Protein AF-A0A251VFN9-F1 (afdb_monomer_lite)

Fo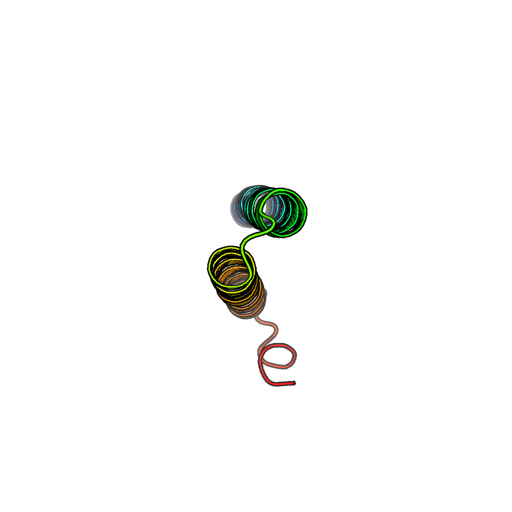ldseek 3Di:
DPPVVVVLVVLVVVLVVLLVVLVVQLVPDPDVVSNVVSVVSNLVSVLVNCVVVVVPPPNPD

Organism: Helianthus annuus (NCBI:txid4232)

Sequence (61 aa):
MELPGLILDIHFVFFGLGLILGGMGVVLLASPIYSAFSLGLVFVCISLFDILLNSHFVAAA

Secondary structure (DSSP, 8-state):
--HHHHHHHHHHHHHHHHHHHHHHHHHH---HHHHHHHHHHHHHHHHHHHHHTT-TTTTT-

Structure (mmCIF, N/CA/C/O backbone):
data_AF-A0A251VFN9-F1
#
_entry.id   AF-A0A251VFN9-F1
#
loop_
_atom_site.group_PDB
_atom_site.id
_atom_site.type_symbol
_atom_site.label_atom_id
_atom_site.label_alt_id
_atom_site.label_comp_id
_atom_site.label_asym_id
_atom_site.label_entity_id
_atom_site.label_seq_id
_atom_site.pdbx_PDB_ins_code
_atom_site.Cartn_x
_atom_site.Cartn_y
_atom_site.Cartn_z
_atom_site.occupancy
_atom_site.B_iso_or_equiv
_atom_site.auth_seq_id
_atom_site.auth_comp_id
_atom_site.auth_asym_id
_atom_site.auth_atom_id
_atom_site.pdbx_PDB_model_num
ATOM 1 N N . MET A 1 1 ? -21.978 6.659 20.007 1.00 54.09 1 MET A N 1
ATOM 2 C CA . MET A 1 1 ? -21.185 5.479 19.601 1.00 54.09 1 MET A CA 1
ATOM 3 C C . MET A 1 1 ? -20.949 5.571 18.099 1.00 54.09 1 MET A C 1
ATOM 5 O O . MET A 1 1 ? -21.704 4.955 17.375 1.00 54.09 1 MET A O 1
ATOM 9 N N . GLU A 1 2 ? -20.002 6.379 17.607 1.00 54.91 2 GLU A N 1
ATOM 10 C CA . GLU A 1 2 ? -19.825 6.552 16.137 1.00 54.91 2 GLU A CA 1
ATOM 11 C C . GLU A 1 2 ? -18.376 6.855 15.703 1.00 54.91 2 GLU A C 1
ATOM 13 O O . GLU A 1 2 ? -18.066 6.869 14.519 1.00 54.91 2 GLU A O 1
ATOM 18 N N . LEU A 1 3 ? -17.453 7.050 16.649 1.00 59.53 3 LEU A N 1
ATOM 19 C CA . LEU A 1 3 ? -16.077 7.443 16.344 1.00 59.53 3 LEU A CA 1
ATOM 20 C C . LEU A 1 3 ? -15.221 6.361 15.634 1.00 59.53 3 LEU A C 1
ATOM 22 O O . LEU A 1 3 ? -14.451 6.738 14.753 1.00 59.53 3 LEU A O 1
ATOM 26 N N . PRO A 1 4 ? -15.331 5.042 15.924 1.00 61.12 4 PRO A N 1
ATOM 27 C CA . PRO A 1 4 ? -14.440 4.056 15.301 1.00 61.12 4 PRO A CA 1
ATOM 28 C C . PRO A 1 4 ? -14.779 3.754 13.832 1.00 61.12 4 PRO A C 1
ATOM 30 O O . PRO A 1 4 ? -13.886 3.384 13.077 1.00 61.12 4 PRO A O 1
ATOM 33 N N . GLY A 1 5 ? -16.034 3.949 13.406 1.00 69.75 5 GLY A N 1
ATOM 34 C CA . GLY A 1 5 ? -16.439 3.708 12.016 1.00 69.75 5 GLY A CA 1
ATOM 35 C C . GLY A 1 5 ? -15.812 4.705 11.040 1.00 69.75 5 GLY A C 1
ATOM 36 O O . GLY A 1 5 ? -15.289 4.310 10.004 1.00 69.75 5 GLY A O 1
ATOM 37 N N . LEU A 1 6 ? -15.783 5.991 11.409 1.00 72.25 6 LEU A N 1
ATOM 38 C CA . LEU A 1 6 ? -15.253 7.054 10.552 1.00 72.25 6 LEU A CA 1
ATOM 39 C C . LEU A 1 6 ? -13.723 6.995 10.414 1.00 72.25 6 LEU A C 1
ATOM 41 O O . LEU A 1 6 ? -13.193 7.224 9.330 1.00 72.25 6 LEU A O 1
ATOM 45 N N . ILE A 1 7 ? -13.004 6.669 11.497 1.00 76.88 7 ILE A N 1
ATOM 46 C CA . ILE A 1 7 ? -11.540 6.522 11.448 1.00 76.88 7 ILE A CA 1
ATOM 47 C C . ILE A 1 7 ? -11.145 5.395 10.487 1.00 76.88 7 ILE A C 1
ATOM 49 O O . ILE A 1 7 ? -10.193 5.567 9.725 1.00 76.88 7 ILE A O 1
ATOM 53 N N . LEU A 1 8 ? -11.866 4.270 10.503 1.00 76.12 8 LEU A N 1
ATOM 54 C CA . LEU A 1 8 ? -11.579 3.141 9.619 1.00 76.12 8 LEU A CA 1
ATOM 55 C C . LEU A 1 8 ? -11.857 3.493 8.150 1.00 76.12 8 LEU A C 1
ATOM 57 O O . LEU A 1 8 ? -11.039 3.190 7.284 1.00 76.12 8 LEU A O 1
ATOM 61 N N . ASP A 1 9 ? -12.964 4.187 7.884 1.00 78.25 9 ASP A N 1
ATOM 62 C CA . ASP A 1 9 ? -13.374 4.584 6.533 1.00 78.25 9 ASP A CA 1
ATOM 63 C C . ASP A 1 9 ? -12.376 5.568 5.886 1.00 78.25 9 ASP A C 1
ATOM 65 O O . ASP A 1 9 ? -11.937 5.372 4.751 1.00 78.25 9 ASP A O 1
ATOM 69 N N . ILE A 1 10 ? -11.895 6.562 6.647 1.00 79.56 10 ILE A N 1
ATOM 70 C CA . ILE A 1 10 ? -10.879 7.523 6.179 1.00 79.56 10 ILE A CA 1
ATOM 71 C C . ILE A 1 10 ? -9.543 6.824 5.884 1.00 79.56 10 ILE A C 1
ATOM 73 O O . ILE A 1 10 ? -8.904 7.124 4.871 1.00 79.56 10 ILE A O 1
ATOM 77 N N . HIS A 1 11 ? -9.116 5.885 6.737 1.00 75.56 11 HIS A N 1
ATOM 78 C CA . HIS A 1 11 ? -7.889 5.120 6.496 1.00 75.56 11 HIS A CA 1
ATOM 79 C C . HIS A 1 11 ? -8.015 4.245 5.253 1.00 75.56 11 HIS A C 1
ATOM 81 O O . HIS A 1 11 ? -7.088 4.235 4.449 1.00 75.56 11 HIS A O 1
ATOM 87 N N . PHE A 1 12 ? -9.155 3.575 5.058 1.00 76.69 12 PHE A N 1
ATOM 88 C CA . PHE A 1 12 ? -9.433 2.759 3.876 1.00 76.69 12 PHE A CA 1
ATOM 89 C C . PHE A 1 12 ? -9.356 3.580 2.580 1.00 76.69 12 PHE A C 1
ATOM 91 O O . PHE A 1 12 ? -8.702 3.168 1.619 1.00 76.69 12 PHE A O 1
ATOM 98 N N . VAL A 1 13 ? -9.948 4.779 2.567 1.00 81.69 13 VAL A N 1
ATOM 99 C CA . VAL A 1 13 ? -9.905 5.698 1.416 1.00 81.69 13 VAL A CA 1
ATOM 100 C C . VAL A 1 13 ? -8.486 6.191 1.128 1.00 81.69 13 VAL A C 1
ATOM 102 O O . VAL A 1 13 ? -8.053 6.176 -0.027 1.00 81.69 13 VAL A O 1
ATOM 105 N N . PHE A 1 14 ? -7.737 6.591 2.160 1.00 79.56 14 PHE A N 1
ATOM 106 C CA . PHE A 1 14 ? -6.342 7.023 2.015 1.00 79.56 14 PHE A CA 1
ATOM 107 C C . PHE A 1 14 ? -5.470 5.904 1.429 1.00 79.56 14 PHE A C 1
ATOM 109 O O . PHE A 1 14 ? -4.614 6.131 0.572 1.00 79.56 14 PHE A O 1
ATOM 116 N N . PHE A 1 15 ? -5.755 4.674 1.845 1.00 76.50 15 PHE A N 1
ATOM 117 C CA . PHE A 1 15 ? -5.088 3.479 1.372 1.00 76.50 15 PHE A CA 1
ATOM 118 C C . PHE A 1 15 ? -5.383 3.122 -0.076 1.00 76.50 15 PHE A C 1
ATOM 120 O O . PHE A 1 15 ? -4.461 2.853 -0.848 1.00 76.50 15 PHE A O 1
ATOM 127 N N . GLY A 1 16 ? -6.663 3.143 -0.452 1.00 82.94 16 GLY A N 1
ATOM 128 C CA . GLY A 1 16 ? -7.095 2.894 -1.823 1.00 82.94 16 GLY A CA 1
ATOM 129 C C . GLY A 1 16 ? -6.468 3.891 -2.797 1.00 82.94 16 GLY A C 1
ATOM 130 O O . GLY A 1 16 ? -6.017 3.502 -3.873 1.00 82.94 16 GLY A O 1
ATOM 131 N N . LEU A 1 17 ? -6.345 5.158 -2.390 1.00 82.88 17 LEU A N 1
ATOM 132 C CA . LEU A 1 17 ? -5.656 6.188 -3.169 1.00 82.88 17 LEU A CA 1
ATOM 133 C C . LEU A 1 17 ? -4.154 5.915 -3.312 1.00 82.88 17 LEU A C 1
ATOM 135 O O . LEU A 1 17 ? -3.629 6.055 -4.415 1.00 82.88 17 LEU A O 1
ATOM 139 N N . GLY A 1 18 ? -3.468 5.488 -2.246 1.00 82.00 18 GLY A N 1
ATOM 140 C CA . GLY A 1 18 ? -2.050 5.109 -2.304 1.00 82.00 18 GLY A CA 1
ATOM 141 C C . GLY A 1 18 ? -1.789 3.931 -3.250 1.00 82.00 18 GLY A C 1
ATOM 142 O O . GLY A 1 18 ? -0.844 3.962 -4.039 1.00 82.00 18 GLY A O 1
ATOM 143 N N . LEU A 1 19 ? -2.678 2.935 -3.237 1.00 81.94 19 LEU A N 1
ATOM 144 C CA . LEU A 1 19 ? -2.632 1.766 -4.120 1.00 81.94 19 LEU A CA 1
ATOM 145 C C . LEU A 1 19 ? -2.881 2.138 -5.588 1.00 81.94 19 LEU A C 1
ATOM 147 O O . LEU A 1 19 ? -2.145 1.694 -6.466 1.00 81.94 19 LEU A O 1
ATOM 151 N N . ILE A 1 20 ? -3.878 2.985 -5.860 1.00 82.75 20 ILE A N 1
ATOM 152 C CA . ILE A 1 20 ? -4.181 3.474 -7.214 1.00 82.75 20 ILE A CA 1
ATOM 153 C C . ILE A 1 20 ? -3.038 4.344 -7.744 1.00 82.75 20 ILE A C 1
ATOM 155 O O . ILE A 1 20 ? -2.619 4.179 -8.889 1.00 82.75 20 ILE A O 1
ATOM 159 N N . LEU A 1 21 ? -2.495 5.241 -6.919 1.00 80.94 21 LEU A N 1
ATOM 160 C CA . L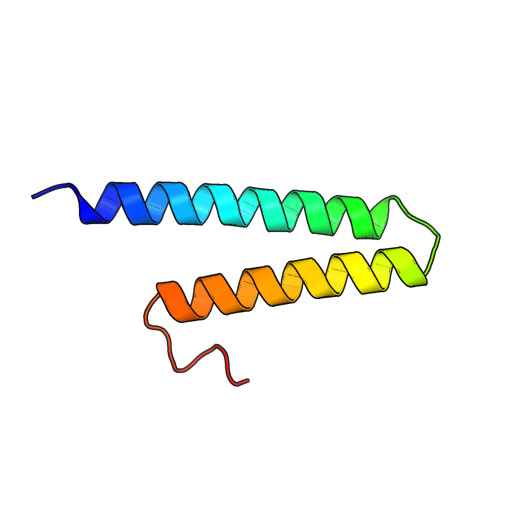EU A 1 21 ? -1.395 6.118 -7.311 1.00 80.94 21 LEU A CA 1
ATOM 161 C C . LEU A 1 21 ? -0.097 5.327 -7.550 1.00 80.94 21 LEU A C 1
ATOM 163 O O . LEU A 1 21 ? 0.601 5.587 -8.531 1.00 80.94 21 LEU A O 1
ATOM 167 N N . GLY A 1 22 ? 0.192 4.324 -6.713 1.00 80.06 22 GLY A N 1
ATOM 168 C CA . GLY A 1 22 ? 1.303 3.390 -6.917 1.00 80.06 22 GLY A CA 1
ATOM 169 C C . GLY A 1 22 ? 1.116 2.509 -8.158 1.00 80.06 22 GLY A C 1
ATOM 170 O O . GLY A 1 22 ? 2.024 2.379 -8.974 1.00 80.06 22 GLY A O 1
ATOM 171 N N . GLY A 1 23 ? -0.086 1.974 -8.379 1.00 77.06 23 GLY A N 1
ATOM 172 C CA . GLY A 1 23 ? -0.407 1.162 -9.557 1.00 77.06 23 GLY A CA 1
ATOM 173 C C . GLY A 1 23 ? -0.308 1.940 -10.872 1.00 77.06 23 GLY A C 1
ATOM 174 O O . GLY A 1 23 ? 0.264 1.446 -11.844 1.00 77.06 23 GLY A O 1
ATOM 175 N N . MET A 1 24 ? -0.785 3.188 -10.904 1.00 77.12 24 MET A N 1
ATOM 176 C CA . MET A 1 24 ? -0.593 4.062 -12.066 1.00 77.12 24 MET A CA 1
ATOM 177 C C . MET A 1 24 ? 0.886 4.403 -12.290 1.00 77.12 24 MET A C 1
ATOM 179 O O . MET A 1 24 ? 1.325 4.462 -13.438 1.00 77.12 24 MET A O 1
ATOM 183 N N . GLY A 1 25 ? 1.667 4.575 -11.218 1.00 75.44 25 GLY A N 1
ATOM 184 C CA . GLY A 1 25 ? 3.112 4.808 -11.294 1.00 75.44 25 GLY A CA 1
ATOM 185 C C . GLY A 1 25 ? 3.887 3.643 -11.920 1.00 75.44 25 GLY A C 1
ATOM 186 O O . GLY A 1 25 ? 4.799 3.874 -12.712 1.00 75.44 25 GLY A O 1
ATOM 187 N N . VAL A 1 26 ? 3.485 2.401 -11.628 1.00 68.94 26 VAL A N 1
ATOM 188 C CA . VAL A 1 26 ? 4.047 1.176 -12.228 1.00 68.94 26 VAL A CA 1
ATOM 189 C C . VAL A 1 26 ? 3.785 1.100 -13.735 1.00 68.94 26 VAL A C 1
ATOM 191 O O . VAL A 1 26 ? 4.678 0.730 -14.490 1.00 68.94 26 VAL A O 1
ATOM 194 N N . VAL A 1 27 ? 2.582 1.464 -14.188 1.00 70.25 27 VAL A N 1
ATOM 195 C CA . VAL A 1 27 ? 2.199 1.361 -15.610 1.00 70.25 27 VAL A CA 1
ATOM 196 C C . VAL A 1 27 ? 2.792 2.494 -16.453 1.00 70.25 27 VAL A C 1
ATOM 198 O O . VAL A 1 27 ? 3.126 2.283 -17.618 1.00 70.25 27 VAL A O 1
ATOM 201 N N . LEU A 1 28 ? 2.927 3.698 -15.890 1.00 65.19 28 LEU A N 1
ATOM 202 C CA . LEU A 1 28 ? 3.334 4.880 -16.652 1.00 65.19 28 LEU A CA 1
ATOM 203 C C . LEU A 1 28 ? 4.860 5.010 -16.814 1.00 65.19 28 LEU A C 1
ATOM 205 O O . LEU A 1 28 ? 5.314 5.670 -17.750 1.00 65.19 28 LEU A O 1
ATOM 209 N N . LEU A 1 29 ? 5.664 4.394 -15.937 1.00 62.22 29 LEU A N 1
ATOM 210 C CA . LEU A 1 29 ? 7.125 4.472 -16.012 1.00 62.22 29 LEU A CA 1
ATOM 211 C C . LEU A 1 29 ? 7.742 3.215 -16.641 1.00 62.22 29 LEU A C 1
ATOM 213 O O . LEU A 1 29 ? 7.907 2.188 -15.993 1.00 62.22 29 LEU A O 1
ATOM 217 N N . ALA A 1 30 ? 8.206 3.341 -17.888 1.00 67.06 30 ALA A N 1
ATOM 218 C CA . ALA A 1 30 ? 8.945 2.303 -18.621 1.00 67.06 30 ALA A CA 1
ATOM 219 C C . ALA A 1 30 ? 10.330 1.954 -18.019 1.00 67.06 30 ALA A C 1
ATOM 221 O O . ALA A 1 30 ? 11.043 1.097 -18.538 1.00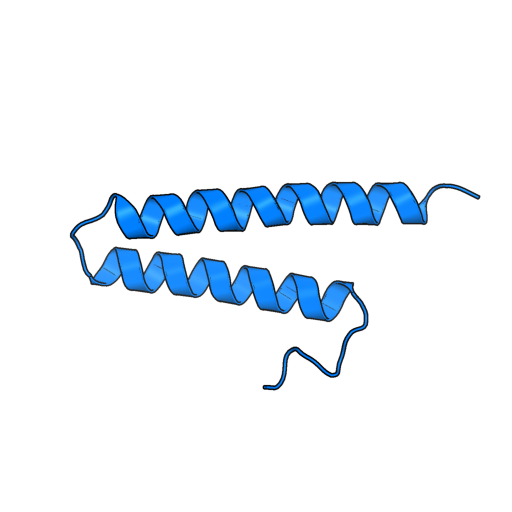 67.06 30 ALA A O 1
ATOM 222 N N . SER A 1 31 ? 10.725 2.624 -16.932 1.00 72.00 31 SER A N 1
ATOM 223 C CA . SER A 1 31 ? 1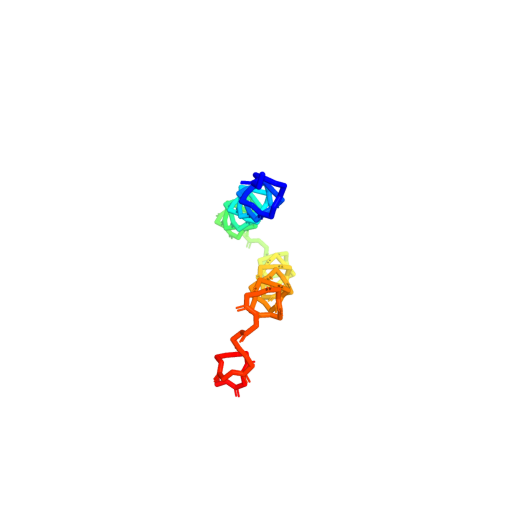1.987 2.418 -16.223 1.00 72.00 31 SER A CA 1
ATOM 224 C C . SER A 1 31 ? 11.819 1.335 -15.141 1.00 72.00 31 SER A C 1
ATOM 226 O O . SER A 1 31 ? 11.190 1.611 -14.114 1.00 72.00 31 SER A O 1
ATOM 228 N N . PRO A 1 32 ? 12.418 0.135 -15.281 1.00 71.19 32 PRO A N 1
ATOM 229 C CA . PRO A 1 32 ? 12.187 -0.992 -14.365 1.00 71.19 32 PRO A CA 1
ATOM 230 C C . PRO A 1 32 ? 12.511 -0.695 -12.890 1.00 71.19 32 PRO A C 1
ATOM 232 O O . PRO A 1 32 ? 11.862 -1.221 -11.992 1.00 71.19 32 PRO A O 1
ATOM 235 N N . ILE A 1 33 ? 13.464 0.204 -12.626 1.00 80.75 33 ILE A N 1
ATOM 236 C CA . ILE A 1 33 ? 13.855 0.627 -11.269 1.00 80.75 33 ILE A CA 1
ATOM 237 C C . ILE A 1 33 ? 12.724 1.376 -10.550 1.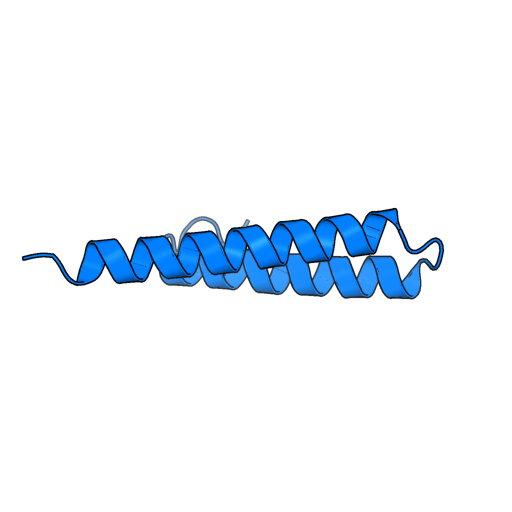00 80.75 33 ILE A C 1
ATOM 239 O O . ILE A 1 33 ? 12.456 1.133 -9.376 1.00 80.75 33 ILE A O 1
ATOM 243 N N . TYR A 1 34 ? 12.031 2.268 -11.254 1.00 75.31 34 TYR A N 1
ATOM 244 C CA . TYR A 1 34 ? 10.937 3.048 -10.677 1.00 75.31 34 TYR A CA 1
ATOM 245 C C . TYR A 1 34 ? 9.668 2.218 -10.510 1.00 75.31 34 TYR A C 1
ATOM 247 O O . TYR A 1 34 ? 8.952 2.385 -9.523 1.00 75.31 34 TYR A O 1
ATOM 255 N N . SER A 1 35 ? 9.419 1.289 -11.435 1.00 73.06 35 SER A N 1
ATOM 256 C CA . SER A 1 35 ? 8.337 0.319 -11.297 1.00 73.06 35 SER A CA 1
ATOM 257 C C . SER A 1 35 ? 8.543 -0.566 -10.063 1.00 73.06 35 SER A C 1
ATOM 259 O O . SER A 1 35 ? 7.595 -0.781 -9.312 1.00 73.06 35 SER A O 1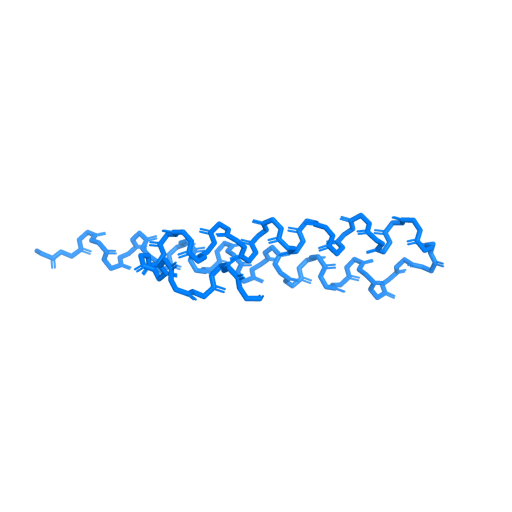
ATOM 261 N N . ALA A 1 36 ? 9.769 -1.039 -9.811 1.00 81.12 36 ALA A N 1
ATOM 262 C CA . ALA A 1 36 ? 10.088 -1.827 -8.620 1.00 81.12 36 ALA A CA 1
ATOM 263 C C . ALA A 1 36 ? 9.945 -1.009 -7.322 1.00 81.12 36 ALA A C 1
ATOM 265 O O . ALA A 1 36 ? 9.401 -1.501 -6.335 1.00 81.12 36 ALA A O 1
ATOM 266 N N . PHE A 1 37 ? 10.374 0.257 -7.332 1.00 78.69 37 PHE A N 1
ATOM 267 C CA . PHE A 1 37 ? 10.225 1.161 -6.189 1.00 78.69 37 PHE A CA 1
ATOM 268 C C . PHE A 1 37 ? 8.752 1.460 -5.862 1.00 78.69 37 PHE A C 1
ATOM 270 O O . PHE A 1 37 ? 8.352 1.429 -4.699 1.00 78.69 37 PHE A O 1
ATOM 277 N N . SER A 1 38 ? 7.924 1.695 -6.884 1.00 78.00 38 SER A N 1
ATOM 278 C CA . SER A 1 38 ? 6.491 1.943 -6.709 1.00 78.00 38 SER A CA 1
ATOM 279 C C . SER A 1 38 ? 5.740 0.697 -6.224 1.00 78.00 38 SER A C 1
ATOM 281 O O . SER A 1 38 ? 4.891 0.808 -5.341 1.00 78.00 38 SER A O 1
ATOM 283 N N . LEU A 1 39 ? 6.126 -0.496 -6.696 1.00 78.69 39 LEU A N 1
ATOM 284 C CA . LEU A 1 39 ? 5.654 -1.777 -6.157 1.00 78.69 39 LEU A CA 1
ATOM 285 C C . LEU A 1 39 ? 6.003 -1.949 -4.671 1.00 78.69 39 LEU A C 1
ATOM 287 O O . LEU A 1 39 ? 5.152 -2.369 -3.892 1.00 78.69 39 LEU A O 1
ATOM 291 N N . GLY A 1 40 ? 7.219 -1.583 -4.254 1.00 84.06 40 GLY A N 1
ATOM 292 C CA . GLY A 1 40 ? 7.615 -1.611 -2.842 1.00 84.06 40 GLY A CA 1
ATOM 293 C C . GLY A 1 40 ? 6.741 -0.713 -1.961 1.00 84.06 40 GLY A C 1
ATOM 294 O O . GLY A 1 40 ? 6.342 -1.118 -0.871 1.00 84.06 40 GLY A O 1
ATOM 295 N N . LEU A 1 41 ? 6.374 0.474 -2.454 1.00 77.25 41 LEU A N 1
ATOM 296 C CA . LEU A 1 41 ? 5.470 1.387 -1.749 1.00 77.25 41 LEU A CA 1
ATOM 297 C C . LEU A 1 41 ? 4.045 0.815 -1.651 1.00 77.25 41 LEU A C 1
ATOM 299 O O . LEU A 1 41 ? 3.419 0.931 -0.601 1.00 77.25 41 LEU A O 1
ATOM 303 N N . VAL A 1 42 ? 3.571 0.116 -2.690 1.00 81.56 42 VAL A N 1
ATOM 304 C CA . VAL A 1 42 ? 2.293 -0.620 -2.667 1.00 81.56 42 VAL A CA 1
ATOM 305 C C . VAL A 1 42 ? 2.304 -1.747 -1.625 1.00 81.56 42 VAL A C 1
ATOM 307 O O . VAL A 1 42 ? 1.315 -1.918 -0.916 1.00 81.56 42 VAL A O 1
ATOM 310 N N . PHE A 1 43 ? 3.411 -2.478 -1.467 1.00 77.56 43 PHE A N 1
ATOM 311 C CA . PHE A 1 43 ? 3.537 -3.507 -0.426 1.00 77.56 43 PHE A CA 1
ATOM 312 C C . PHE A 1 43 ? 3.555 -2.928 0.991 1.00 77.56 43 PHE A C 1
ATOM 314 O O . PHE A 1 43 ? 2.837 -3.425 1.855 1.00 77.56 43 PHE A O 1
ATOM 321 N N . VAL A 1 44 ? 4.321 -1.854 1.227 1.00 81.44 44 VAL A N 1
ATOM 322 C CA . VAL A 1 44 ? 4.332 -1.154 2.526 1.00 81.44 44 VAL A CA 1
ATOM 323 C C . VAL A 1 44 ? 2.946 -0.635 2.861 1.00 81.44 44 VAL A C 1
ATOM 325 O O . VAL A 1 44 ? 2.527 -0.720 4.016 1.00 81.44 44 VAL A O 1
ATOM 328 N N . CYS A 1 45 ? 2.224 -0.148 1.848 1.00 76.88 45 CYS A N 1
ATOM 329 C CA . CYS A 1 45 ? 0.812 0.094 1.985 1.00 76.88 45 CYS A CA 1
ATOM 330 C C . CYS A 1 45 ? 0.141 -1.214 2.466 1.00 76.88 45 CYS A C 1
ATOM 332 O O . CYS A 1 45 ? -0.279 -1.301 3.614 1.00 76.88 45 CYS A O 1
ATOM 334 N N . ILE A 1 46 ? -0.000 -2.251 1.648 1.00 76.81 46 ILE A N 1
ATOM 335 C CA . ILE A 1 46 ? -0.852 -3.409 1.995 1.00 76.81 46 ILE A CA 1
ATOM 336 C C . ILE A 1 46 ? -0.544 -4.001 3.394 1.00 76.81 46 ILE A C 1
ATOM 338 O O . ILE A 1 46 ? -1.474 -4.331 4.129 1.00 76.81 46 ILE A O 1
ATOM 342 N N . SER A 1 47 ? 0.720 -4.024 3.830 1.00 75.12 47 SER A N 1
ATOM 343 C CA . SER A 1 47 ? 1.097 -4.427 5.196 1.00 75.12 47 SER A CA 1
ATOM 344 C C . SER A 1 47 ? 0.530 -3.535 6.310 1.00 75.12 47 SER A C 1
ATOM 346 O O . SER A 1 47 ? 0.099 -4.044 7.342 1.00 75.12 47 SER A O 1
ATOM 348 N N . LEU A 1 48 ? 0.518 -2.212 6.139 1.00 70.69 48 LEU A N 1
ATOM 349 C CA . LEU A 1 48 ? -0.033 -1.284 7.136 1.00 70.69 48 LEU A CA 1
ATOM 350 C C . LEU A 1 48 ? -1.557 -1.458 7.263 1.00 70.69 48 LEU A C 1
ATOM 352 O O . LEU A 1 48 ? -2.099 -1.355 8.362 1.00 70.69 48 LEU A O 1
ATOM 356 N N . PHE A 1 49 ? -2.233 -1.787 6.156 1.00 69.12 49 PHE A N 1
ATOM 357 C CA . PHE A 1 49 ? -3.660 -2.115 6.147 1.00 69.12 49 PHE A CA 1
ATOM 358 C C . PHE A 1 49 ? -3.964 -3.390 6.942 1.00 69.12 49 PHE A C 1
ATOM 360 O O . PHE A 1 49 ? -4.903 -3.412 7.739 1.00 69.12 49 PHE A O 1
ATOM 367 N N . ASP A 1 50 ? -3.136 -4.422 6.778 1.00 68.38 50 ASP A N 1
ATOM 368 C CA . ASP A 1 50 ? -3.291 -5.699 7.478 1.00 68.38 50 ASP A CA 1
ATOM 369 C C . ASP A 1 50 ? -3.098 -5.567 9.001 1.00 68.38 50 ASP A C 1
ATOM 371 O O . ASP A 1 50 ? -3.917 -6.055 9.787 1.00 68.38 50 ASP A O 1
ATOM 375 N N . ILE A 1 51 ? -2.085 -4.798 9.423 1.00 69.12 51 ILE A N 1
ATOM 376 C CA . ILE A 1 51 ? -1.825 -4.495 10.840 1.00 69.12 51 ILE A CA 1
ATOM 377 C C . ILE A 1 51 ? -3.002 -3.730 11.467 1.00 69.12 51 ILE A C 1
ATOM 379 O O . ILE A 1 51 ? -3.394 -4.012 12.600 1.00 69.12 51 ILE A O 1
ATOM 383 N N . LEU A 1 52 ? -3.583 -2.769 10.742 1.00 62.66 52 LEU A N 1
ATOM 384 C CA . LEU A 1 52 ? -4.653 -1.904 11.250 1.00 62.66 52 LEU A CA 1
ATOM 385 C C . LEU A 1 52 ? -6.006 -2.628 11.342 1.00 62.66 52 LEU A C 1
ATOM 387 O O . LEU A 1 52 ? -6.804 -2.326 12.228 1.00 62.66 52 LEU A O 1
ATOM 391 N N . LEU A 1 53 ? -6.247 -3.624 10.483 1.00 61.62 53 LEU A N 1
ATOM 392 C CA . LEU A 1 53 ? -7.452 -4.459 10.511 1.00 61.62 53 LEU A CA 1
ATOM 393 C C . LEU A 1 53 ? -7.441 -5.559 11.587 1.00 61.62 53 LEU A C 1
ATOM 395 O O . LEU A 1 53 ? -8.391 -6.338 11.652 1.00 61.62 53 LEU A O 1
ATOM 399 N N . ASN A 1 54 ? -6.411 -5.636 12.445 1.00 56.66 54 ASN A N 1
ATOM 400 C CA . ASN A 1 54 ? -6.275 -6.688 13.466 1.00 56.66 54 ASN A CA 1
ATOM 401 C C . ASN A 1 54 ? -6.375 -8.103 12.848 1.00 56.66 54 ASN A C 1
ATOM 403 O O . ASN A 1 54 ? -6.846 -9.059 13.466 1.00 56.66 54 ASN A O 1
ATOM 407 N N . SER A 1 55 ? -5.934 -8.236 11.599 1.00 51.69 55 SER A N 1
ATOM 408 C CA . SER A 1 55 ? -5.882 -9.486 10.853 1.00 51.69 55 SER A CA 1
ATOM 409 C C . SER A 1 55 ? -4.445 -10.002 10.883 1.00 51.69 55 SER A C 1
ATOM 411 O O . SER A 1 55 ? -3.829 -10.221 9.854 1.00 51.69 55 SER A O 1
ATOM 413 N N . HIS A 1 56 ? -3.903 -10.258 12.078 1.00 53.72 56 HIS A N 1
ATOM 414 C CA . HIS A 1 56 ? -2.551 -10.816 12.281 1.00 53.72 56 HIS A CA 1
ATOM 415 C C . HIS A 1 56 ? -2.255 -12.130 11.516 1.00 53.72 56 HIS A C 1
ATOM 417 O O . HIS A 1 56 ? -1.152 -12.663 11.607 1.00 53.72 56 HIS A O 1
ATOM 423 N N . PHE A 1 57 ? -3.237 -12.679 10.802 1.00 43.22 57 PHE A N 1
ATOM 424 C CA . PHE A 1 57 ? -3.173 -13.931 10.068 1.00 43.22 57 PHE A CA 1
ATOM 425 C C . PHE A 1 57 ? -2.883 -13.769 8.560 1.00 43.22 57 PHE A C 1
ATOM 427 O O . PHE A 1 57 ? -2.456 -14.742 7.949 1.00 43.22 57 PHE A O 1
ATOM 434 N N . VAL A 1 58 ? -3.064 -12.586 7.947 1.00 50.78 58 VAL A N 1
ATOM 435 C CA . VAL A 1 58 ? -2.891 -12.403 6.484 1.00 50.78 58 VAL A CA 1
ATOM 436 C C . VAL A 1 58 ? -1.585 -11.682 6.095 1.00 50.78 58 VAL A C 1
ATOM 438 O O . VAL A 1 58 ? -1.051 -11.989 5.033 1.00 50.78 58 VAL A O 1
ATOM 441 N N . ALA A 1 59 ? -0.966 -10.855 6.953 1.00 45.19 59 ALA A N 1
ATOM 442 C CA . ALA A 1 59 ? 0.342 -10.222 6.674 1.00 45.19 59 ALA A CA 1
ATOM 443 C C . ALA A 1 59 ? 1.543 -11.178 6.530 1.00 45.19 59 ALA A C 1
ATOM 445 O O . ALA A 1 59 ? 2.622 -10.730 6.143 1.00 45.19 59 ALA A O 1
ATOM 446 N N . ALA A 1 60 ? 1.405 -12.456 6.890 1.00 47.72 60 ALA A N 1
ATOM 447 C CA . ALA A 1 60 ? 2.527 -13.393 6.980 1.00 47.72 60 ALA A CA 1
ATOM 448 C C . ALA A 1 60 ? 2.661 -14.367 5.791 1.00 47.72 60 ALA A C 1
ATOM 450 O O . ALA A 1 60 ? 3.620 -15.140 5.780 1.00 47.72 60 ALA A O 1
ATOM 451 N N . ALA A 1 61 ? 1.711 -14.372 4.847 1.00 46.25 61 ALA A N 1
ATOM 452 C CA . ALA A 1 61 ? 1.630 -15.367 3.770 1.00 46.25 61 ALA A CA 1
ATOM 453 C C . ALA A 1 61 ? 2.249 -14.897 2.445 1.00 46.25 61 ALA A C 1
ATOM 455 O O . ALA A 1 61 ? 1.987 -13.742 2.040 1.00 46.25 61 ALA A O 1
#

pLDDT: mean 70.91, std 10.94, range [43.22, 84.06]

Radius of gyration: 13.99 Å; chains: 1; bounding box: 35×23×38 Å

InterPro domains:
  IPR042106 NADH-ubiquinone/plastoquinone oxidoreductase chain 6, subunit NuoJ [G3DSA:1.20.120.1200] (8-61)
  IPR050290 NAD(P)H-quinone oxidoreductase subunit 6, plant [PTHR48479] (1-60)